Protein AF-A0A4R2MYS2-F1 (afdb_monomer_lite)

Organism: NCBI:txid109472

Secondary structure (DSSP, 8-state):
--------SSHHHHHHHHHHHHHHHHHHHHHHHH-TTPPPPPHHHHHHHHHHHHSTT-----

Radius of gyration: 14.57 Å; chains: 1; bounding box: 26×28×34 Å

Structure (mmCIF, N/CA/C/O backbone):
data_AF-A0A4R2MYS2-F1
#
_entry.id   AF-A0A4R2MYS2-F1
#
loop_
_atom_site.group_PDB
_atom_site.id
_atom_site.type_symbol
_atom_site.label_atom_id
_atom_site.label_alt_id
_atom_site.label_comp_id
_atom_site.label_asym_id
_atom_site.label_entity_id
_atom_site.label_seq_id
_atom_site.pdbx_PDB_ins_code
_atom_site.Cartn_x
_atom_site.Cartn_y
_atom_site.Cartn_z
_atom_site.occupancy
_atom_site.B_iso_or_equiv
_atom_site.auth_seq_id
_atom_site.auth_comp_id
_atom_site.auth_asym_id
_atom_site.auth_atom_id
_atom_site.pdbx_PDB_model_num
ATOM 1 N N . SER A 1 1 ? 13.581 12.187 12.707 1.00 74.19 1 SER A N 1
ATOM 2 C CA . SER A 1 1 ? 12.217 12.171 12.147 1.00 74.19 1 SER A CA 1
ATOM 3 C C . SER A 1 1 ? 12.282 12.530 10.676 1.00 74.19 1 SER A C 1
ATOM 5 O O . SER A 1 1 ? 12.907 13.536 10.368 1.00 74.19 1 SER A O 1
ATOM 7 N N . HIS A 1 2 ? 11.727 11.701 9.788 1.00 93.12 2 HIS A N 1
ATOM 8 C CA . HIS A 1 2 ? 11.679 11.933 8.335 1.00 93.12 2 HIS A CA 1
ATOM 9 C C . HIS A 1 2 ? 10.355 11.379 7.762 1.00 93.12 2 HIS A C 1
ATOM 11 O O . HIS A 1 2 ? 9.520 10.912 8.536 1.00 93.12 2 HIS A O 1
ATOM 17 N N . GLY A 1 3 ? 10.156 11.475 6.445 1.00 93.06 3 GLY A N 1
ATOM 18 C CA . GLY A 1 3 ? 8.946 11.073 5.730 1.00 93.06 3 GLY A CA 1
ATOM 19 C C . GLY A 1 3 ? 9.047 9.695 5.062 1.00 93.06 3 GLY A C 1
ATOM 20 O O . GLY A 1 3 ? 10.039 8.983 5.248 1.00 93.06 3 GLY A O 1
ATOM 21 N N . PRO A 1 4 ? 8.007 9.308 4.304 1.00 96.75 4 PRO A N 1
ATOM 22 C CA . PRO A 1 4 ? 7.938 8.008 3.655 1.00 96.75 4 PRO A CA 1
ATOM 23 C C . PRO A 1 4 ? 8.893 7.908 2.462 1.00 96.75 4 PRO A C 1
ATOM 25 O O . PRO A 1 4 ? 9.184 8.888 1.781 1.00 96.75 4 PRO A O 1
ATOM 28 N N . PHE A 1 5 ? 9.314 6.679 2.177 1.00 97.88 5 PHE A N 1
ATOM 29 C CA . PHE A 1 5 ? 9.972 6.302 0.932 1.00 97.88 5 PHE A CA 1
ATOM 30 C C . PHE A 1 5 ? 9.112 5.250 0.234 1.00 97.88 5 PHE A C 1
ATOM 32 O O . PHE A 1 5 ? 8.548 4.376 0.891 1.00 97.88 5 PHE A O 1
ATOM 39 N N . SER A 1 6 ? 9.017 5.337 -1.089 1.00 98.12 6 SER A N 1
ATOM 40 C CA . SER A 1 6 ? 8.294 4.385 -1.932 1.00 98.12 6 SER A CA 1
ATOM 41 C C . SER A 1 6 ? 9.123 4.041 -3.167 1.00 98.12 6 SER A C 1
ATOM 43 O O . SER A 1 6 ? 10.073 4.742 -3.521 1.00 98.12 6 SER A O 1
ATOM 45 N N . TRP A 1 7 ? 8.786 2.920 -3.790 1.00 98.19 7 TRP A N 1
ATOM 46 C CA . TRP A 1 7 ? 9.464 2.372 -4.958 1.00 98.19 7 TRP A CA 1
ATOM 47 C C . TRP A 1 7 ? 8.452 1.632 -5.829 1.00 98.19 7 TRP A C 1
ATOM 49 O O . TRP A 1 7 ? 7.357 1.291 -5.379 1.00 98.19 7 TRP A O 1
ATOM 59 N N . GLY A 1 8 ? 8.819 1.385 -7.081 1.00 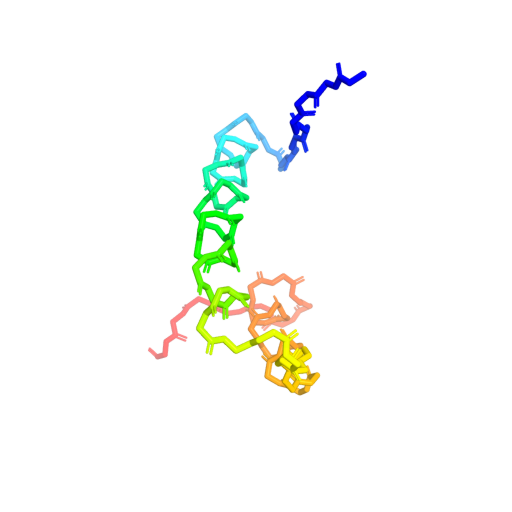96.88 8 GLY A N 1
ATOM 60 C CA . GLY A 1 8 ? 8.005 0.688 -8.070 1.00 96.88 8 GLY A CA 1
ATOM 61 C C . GLY A 1 8 ? 8.884 0.102 -9.168 1.00 96.88 8 GLY A C 1
ATOM 62 O O . GLY A 1 8 ? 10.103 0.274 -9.151 1.00 96.88 8 GLY A O 1
ATOM 63 N N . THR A 1 9 ? 8.276 -0.612 -10.111 1.00 97.00 9 THR A N 1
ATOM 64 C CA . THR A 1 9 ? 8.995 -1.201 -11.258 1.00 97.00 9 THR A CA 1
ATOM 65 C C . THR A 1 9 ? 9.553 -0.153 -12.221 1.00 97.00 9 THR A C 1
ATOM 67 O O . THR A 1 9 ? 10.505 -0.426 -12.946 1.00 97.00 9 THR A O 1
ATOM 70 N N . ASP A 1 10 ? 8.972 1.043 -12.204 1.00 98.00 10 ASP A N 1
ATOM 71 C CA . ASP A 1 10 ? 9.383 2.235 -12.935 1.00 98.00 10 ASP A CA 1
ATOM 72 C C . ASP A 1 10 ? 8.971 3.494 -12.142 1.00 98.00 10 ASP A C 1
ATOM 74 O O . ASP A 1 10 ? 8.416 3.402 -11.040 1.00 98.00 10 ASP A O 1
ATOM 78 N N . ALA A 1 11 ? 9.281 4.676 -12.680 1.00 98.19 11 ALA A N 1
ATOM 79 C CA . ALA A 1 11 ? 9.010 5.948 -12.014 1.00 98.19 11 ALA A CA 1
ATOM 80 C C . ALA A 1 11 ? 7.508 6.208 -11.799 1.00 98.19 11 AL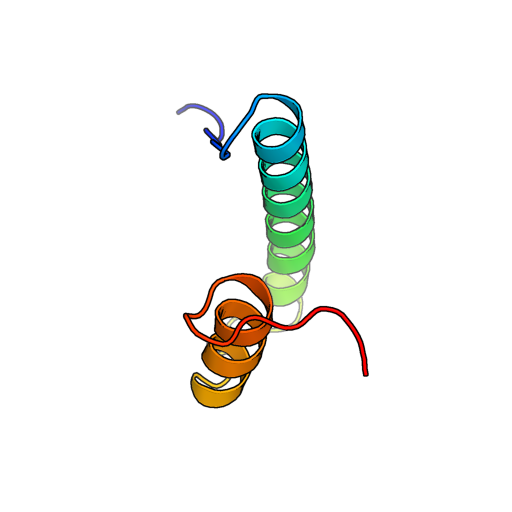A A C 1
ATOM 82 O O . ALA A 1 11 ? 7.129 6.695 -10.735 1.00 98.19 11 ALA A O 1
ATOM 83 N N . ASP A 1 12 ? 6.658 5.863 -12.769 1.00 98.12 12 ASP A N 1
ATOM 84 C CA . ASP A 1 12 ? 5.210 6.066 -12.666 1.00 98.12 12 ASP A CA 1
ATOM 85 C C . ASP A 1 12 ? 4.609 5.136 -11.604 1.00 98.12 12 ASP A C 1
ATOM 87 O O . ASP A 1 12 ? 3.876 5.572 -10.716 1.00 98.12 12 ASP A O 1
ATOM 91 N N . ASN A 1 13 ? 5.027 3.867 -11.595 1.00 97.62 13 ASN A N 1
ATOM 92 C CA . ASN A 1 13 ? 4.610 2.906 -10.585 1.00 97.62 13 ASN A CA 1
ATOM 93 C C . ASN A 1 13 ? 5.093 3.288 -9.176 1.00 97.62 13 ASN A C 1
ATOM 95 O O . ASN A 1 13 ? 4.360 3.094 -8.205 1.00 97.62 13 ASN A O 1
ATOM 99 N N . ALA A 1 14 ? 6.292 3.864 -9.044 1.00 98.31 14 ALA A N 1
ATOM 100 C CA . ALA A 1 14 ? 6.779 4.375 -7.765 1.00 98.31 14 ALA A CA 1
ATOM 101 C C . ALA A 1 14 ? 5.904 5.529 -7.249 1.00 98.31 14 ALA A C 1
ATOM 103 O O . ALA A 1 14 ? 5.519 5.526 -6.079 1.00 98.31 14 ALA A O 1
ATOM 104 N N . VAL A 1 15 ? 5.524 6.469 -8.122 1.00 98.06 15 VAL A N 1
ATOM 105 C CA . VAL A 1 15 ? 4.602 7.565 -7.779 1.00 98.06 15 VAL A CA 1
ATOM 106 C C . VAL A 1 15 ? 3.220 7.025 -7.411 1.00 98.06 15 VAL A C 1
ATOM 108 O O . VAL A 1 15 ? 2.657 7.439 -6.398 1.00 98.06 15 VAL A O 1
ATOM 111 N N . HIS A 1 16 ? 2.693 6.056 -8.164 1.00 97.88 16 HIS A N 1
ATOM 112 C CA . HIS A 1 16 ? 1.433 5.393 -7.830 1.00 97.88 16 HIS A CA 1
ATOM 113 C C . HIS A 1 16 ? 1.470 4.782 -6.421 1.00 97.88 16 HIS A C 1
ATOM 115 O O . HIS A 1 16 ? 0.569 5.025 -5.617 1.00 97.88 16 HIS A O 1
ATOM 121 N N . ASN A 1 17 ? 2.534 4.044 -6.087 1.00 97.88 17 ASN A N 1
ATOM 122 C CA . ASN A 1 17 ? 2.700 3.453 -4.760 1.00 97.88 17 ASN A CA 1
ATOM 123 C C . ASN A 1 17 ? 2.846 4.522 -3.663 1.00 97.88 17 ASN A C 1
ATOM 125 O O . ASN A 1 17 ? 2.327 4.326 -2.565 1.00 97.88 17 ASN A O 1
ATOM 129 N N . ALA A 1 18 ? 3.501 5.654 -3.948 1.00 98.44 18 ALA A N 1
ATOM 130 C CA . ALA A 1 18 ? 3.604 6.786 -3.024 1.00 98.44 18 ALA A CA 1
ATOM 131 C C . ALA A 1 18 ? 2.227 7.368 -2.671 1.00 98.44 18 ALA A C 1
ATOM 133 O O . ALA A 1 18 ? 1.929 7.573 -1.496 1.00 98.44 18 ALA A O 1
ATOM 134 N N . VAL A 1 19 ? 1.379 7.590 -3.681 1.00 98.38 19 VAL A N 1
ATOM 135 C CA . VAL A 1 19 ? 0.016 8.109 -3.489 1.00 98.38 19 VAL A CA 1
ATOM 136 C C . VAL A 1 19 ? -0.826 7.108 -2.705 1.00 98.38 19 VAL A C 1
ATOM 138 O O . VAL A 1 19 ? -1.459 7.478 -1.723 1.00 98.38 19 VAL A O 1
ATOM 141 N N . VAL A 1 20 ? -0.784 5.822 -3.070 1.00 98.00 20 VAL A N 1
ATOM 142 C CA . VAL A 1 20 ? -1.514 4.779 -2.332 1.00 98.00 20 VAL A CA 1
ATOM 143 C C . VAL A 1 20 ? -1.068 4.713 -0.869 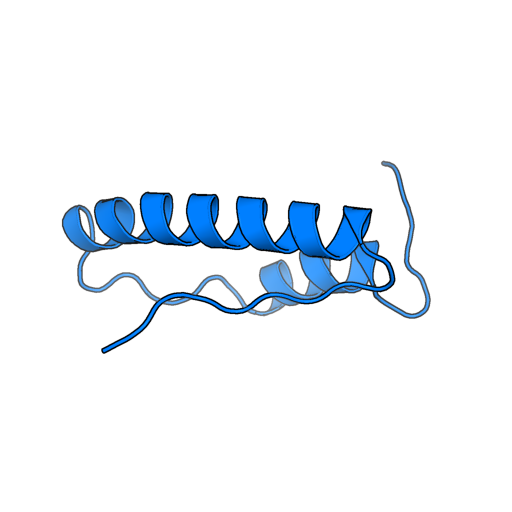1.00 98.00 20 VAL A C 1
ATOM 145 O O . VAL A 1 20 ? -1.920 4.558 0.003 1.00 98.00 20 VAL A O 1
ATOM 148 N N . LEU A 1 21 ? 0.235 4.846 -0.586 1.00 98.38 21 LEU A N 1
ATOM 149 C CA . LEU A 1 21 ? 0.766 4.862 0.780 1.00 98.38 21 LEU A CA 1
ATOM 150 C C . LEU A 1 21 ? 0.200 6.028 1.607 1.00 98.38 21 LEU A C 1
ATOM 152 O O . LEU A 1 21 ? -0.164 5.824 2.765 1.00 98.38 21 LEU A O 1
ATOM 156 N N . GLU A 1 22 ? 0.098 7.219 1.019 1.00 98.44 22 GLU A N 1
ATOM 157 C CA . GLU A 1 22 ? -0.493 8.384 1.685 1.00 98.44 22 GLU A CA 1
ATOM 158 C C . GLU A 1 22 ? -1.988 8.174 1.963 1.00 98.44 22 GLU A C 1
ATOM 160 O O . GLU A 1 22 ? -2.443 8.357 3.094 1.00 98.44 22 GLU A O 1
ATOM 165 N N . GLU A 1 23 ? -2.746 7.691 0.976 1.00 98.56 23 GLU A N 1
ATOM 166 C CA . GLU A 1 23 ? -4.187 7.446 1.120 1.00 98.56 23 GLU A CA 1
ATOM 167 C C . GLU A 1 23 ? -4.493 6.431 2.232 1.00 98.56 23 GLU A C 1
ATOM 169 O O . GLU A 1 23 ? -5.369 6.650 3.075 1.00 98.56 23 GLU A O 1
ATOM 174 N N . ILE A 1 24 ? -3.747 5.319 2.296 1.00 97.69 24 ILE A N 1
ATOM 175 C CA . ILE A 1 24 ? -3.945 4.335 3.370 1.00 97.69 24 ILE A CA 1
ATOM 176 C C . ILE A 1 24 ? -3.499 4.873 4.732 1.00 97.69 24 ILE A C 1
ATOM 178 O O . ILE A 1 24 ? -4.121 4.529 5.738 1.00 97.69 24 ILE A O 1
ATOM 182 N N . ALA A 1 25 ? -2.466 5.720 4.796 1.00 98.00 25 ALA A N 1
ATOM 183 C CA . ALA A 1 25 ? -2.033 6.346 6.042 1.00 98.00 25 ALA A CA 1
ATOM 184 C C . ALA A 1 25 ? -3.106 7.306 6.579 1.00 98.00 25 ALA A C 1
ATOM 186 O O . ALA A 1 25 ? -3.466 7.221 7.759 1.00 98.00 25 ALA A O 1
ATOM 187 N N . TYR A 1 26 ? -3.674 8.141 5.705 1.00 98.31 26 TYR A N 1
ATOM 188 C CA . TYR A 1 26 ? -4.780 9.040 6.024 1.00 98.31 26 TYR A CA 1
ATOM 189 C C . TYR A 1 26 ? -6.006 8.262 6.517 1.00 98.31 26 TYR A C 1
ATOM 191 O O . TYR A 1 26 ? -6.490 8.500 7.625 1.00 98.31 26 TYR A O 1
ATOM 199 N N . MET A 1 27 ? -6.473 7.261 5.761 1.00 98.25 27 MET A N 1
ATOM 200 C CA . MET A 1 27 ? -7.619 6.436 6.170 1.00 98.25 27 MET A CA 1
ATOM 201 C C . MET A 1 27 ? -7.368 5.700 7.492 1.00 98.25 27 MET A C 1
ATOM 203 O O . MET A 1 27 ? -8.270 5.596 8.331 1.00 98.25 27 MET A O 1
ATOM 207 N N . ASN A 1 28 ? -6.149 5.199 7.713 1.00 97.31 28 ASN A N 1
ATOM 208 C CA . ASN A 1 28 ? -5.796 4.494 8.940 1.00 97.31 28 ASN A CA 1
ATOM 209 C C . ASN A 1 28 ? -5.816 5.422 10.165 1.00 97.31 28 ASN A C 1
ATOM 211 O O . ASN A 1 28 ? -6.248 4.993 11.235 1.00 97.31 28 ASN A O 1
ATOM 215 N N . LEU A 1 29 ? -5.420 6.693 10.022 1.00 98.00 29 LEU A N 1
ATOM 216 C CA . LEU A 1 29 ? -5.500 7.677 11.107 1.00 98.00 29 LEU A CA 1
ATOM 217 C C . LEU A 1 29 ? -6.931 7.781 11.657 1.00 98.00 29 LEU A C 1
ATOM 219 O O . LEU A 1 29 ? -7.144 7.594 12.858 1.00 98.00 29 LEU A O 1
ATOM 223 N N . PHE A 1 30 ? -7.919 7.996 10.786 1.00 98.19 30 PHE A N 1
ATOM 224 C CA . PHE A 1 30 ? -9.325 8.093 11.199 1.00 98.19 30 PHE A CA 1
ATOM 225 C C . PHE A 1 30 ? -9.901 6.747 11.634 1.00 98.19 30 PHE A C 1
ATOM 227 O O . PHE A 1 30 ? -10.648 6.677 12.608 1.00 98.19 30 PHE A O 1
ATOM 234 N N . THR A 1 31 ? -9.511 5.654 10.978 1.00 98.00 31 THR A N 1
ATOM 235 C CA . THR A 1 31 ? -9.934 4.304 11.373 1.00 98.00 31 THR A CA 1
ATOM 236 C C . THR A 1 31 ? -9.525 3.997 12.815 1.00 98.00 31 THR A C 1
ATOM 238 O O . THR A 1 31 ? -10.335 3.495 13.596 1.00 98.00 31 THR A O 1
ATOM 241 N N . ARG A 1 32 ? -8.294 4.354 13.206 1.00 97.19 32 ARG A N 1
ATOM 242 C CA . ARG A 1 32 ? -7.810 4.175 14.581 1.00 97.19 32 ARG A CA 1
ATOM 243 C C . ARG A 1 32 ? -8.491 5.105 15.579 1.00 97.19 32 ARG A C 1
ATOM 245 O O . ARG A 1 32 ? -8.698 4.687 16.714 1.00 97.19 32 ARG A O 1
ATOM 252 N N . GLN A 1 33 ? -8.856 6.323 15.176 1.00 97.81 33 GLN A N 1
ATOM 253 C CA . GLN A 1 33 ? -9.657 7.219 16.018 1.00 97.81 33 GLN A CA 1
ATOM 254 C C . GLN A 1 33 ? -11.051 6.638 16.290 1.00 97.81 33 GLN A C 1
ATOM 256 O O . GLN A 1 33 ? -11.512 6.665 17.427 1.00 97.81 33 GLN A O 1
ATOM 261 N N . LEU A 1 34 ? -11.699 6.071 15.268 1.00 98.06 34 LEU A N 1
ATOM 262 C CA . LEU A 1 34 ? -13.032 5.475 15.389 1.00 98.06 34 LEU A CA 1
ATOM 263 C C . LEU A 1 34 ? -13.013 4.144 16.152 1.00 98.06 34 LEU A C 1
ATOM 265 O O . LEU A 1 34 ? -13.939 3.845 16.905 1.00 98.06 34 LEU A O 1
ATOM 269 N N . ARG A 1 35 ? -11.972 3.325 15.960 1.00 97.69 35 ARG A N 1
ATOM 270 C CA . ARG A 1 35 ? -11.845 2.009 16.598 1.00 97.69 35 ARG A CA 1
ATOM 271 C C . ARG A 1 35 ? -10.390 1.715 16.996 1.00 97.69 35 ARG A C 1
ATOM 273 O O . ARG A 1 35 ? -9.681 1.026 16.261 1.00 97.69 35 ARG A O 1
ATOM 280 N N . PRO A 1 36 ? -9.957 2.137 18.199 1.00 96.50 36 PRO A N 1
ATOM 281 C CA . PRO A 1 36 ? -8.566 1.991 18.648 1.00 96.50 36 PRO A CA 1
ATOM 282 C C . PRO A 1 36 ? -8.054 0.545 18.708 1.00 96.50 36 PRO A C 1
ATOM 284 O O . PRO A 1 36 ? -6.866 0.309 18.503 1.00 96.50 36 PRO A O 1
ATOM 287 N N . ASN A 1 37 ? -8.957 -0.414 18.948 1.00 96.75 37 ASN A N 1
ATOM 288 C CA . ASN A 1 37 ? -8.653 -1.844 19.091 1.00 96.75 37 ASN A CA 1
ATOM 289 C C . ASN A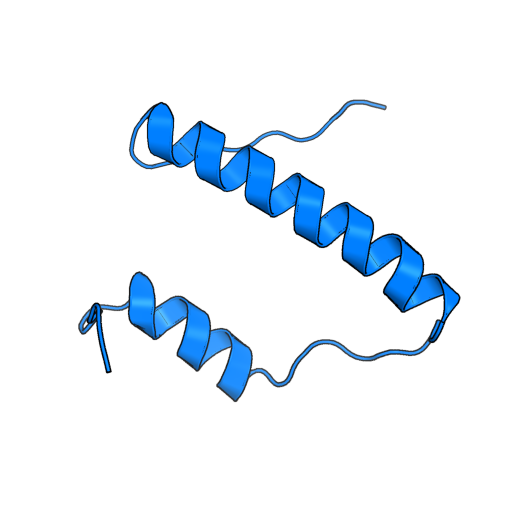 1 37 ? -8.965 -2.661 17.821 1.00 96.75 37 ASN A C 1
ATOM 291 O O . ASN A 1 37 ? -9.158 -3.879 17.898 1.00 96.75 37 ASN A O 1
ATOM 295 N N . LEU A 1 38 ? -9.103 -2.003 16.663 1.00 96.94 38 LEU A N 1
ATOM 296 C CA . LEU A 1 38 ? -9.339 -2.695 15.399 1.00 96.94 38 LEU A CA 1
ATOM 297 C C . LEU A 1 38 ? -8.168 -3.640 15.094 1.00 96.94 38 LEU A C 1
ATOM 299 O O . LEU A 1 38 ? -7.005 -3.252 15.173 1.00 96.94 38 LEU A O 1
ATOM 303 N N . GLN A 1 39 ? -8.497 -4.884 14.756 1.00 96.56 39 GLN A N 1
ATOM 304 C CA . GLN A 1 39 ? -7.516 -5.883 14.344 1.00 96.56 39 GLN A CA 1
ATOM 305 C C . GLN A 1 39 ? -7.177 -5.723 12.853 1.00 96.56 39 GLN A C 1
ATOM 307 O O . GLN A 1 39 ? -7.979 -5.143 12.115 1.00 96.56 39 GLN A O 1
ATOM 312 N N . PRO A 1 40 ? -6.028 -6.244 12.389 1.00 95.69 40 PRO A N 1
ATOM 313 C CA . PRO A 1 40 ? -5.707 -6.286 10.966 1.00 95.69 40 PRO A CA 1
ATOM 314 C C . PRO A 1 40 ? -6.816 -6.938 10.125 1.00 95.69 40 PRO A C 1
ATOM 316 O O . PRO A 1 40 ? -7.636 -7.712 10.627 1.00 95.69 40 PRO A O 1
ATOM 319 N N . MET A 1 41 ? -6.825 -6.638 8.825 1.00 96.31 41 MET A N 1
ATOM 320 C CA . MET A 1 41 ? -7.705 -7.314 7.868 1.00 96.31 41 MET A CA 1
ATOM 321 C C . MET A 1 41 ? -7.455 -8.831 7.879 1.00 96.31 41 MET A C 1
ATOM 323 O O . MET A 1 41 ? -6.345 -9.285 8.145 1.00 96.31 41 MET A O 1
ATOM 327 N N . GLN A 1 42 ? -8.491 -9.610 7.562 1.00 98.00 42 GLN A N 1
ATOM 328 C CA . GLN A 1 42 ? -8.384 -11.059 7.377 1.00 98.00 42 GLN A CA 1
ATOM 329 C C . GLN A 1 42 ? -7.269 -11.403 6.377 1.00 98.00 42 GLN A C 1
ATOM 331 O O . GLN A 1 42 ? -7.237 -10.846 5.277 1.00 98.00 42 GLN A O 1
ATOM 336 N N . GLN A 1 43 ? -6.397 -12.344 6.747 1.00 97.19 43 GLN A N 1
ATOM 337 C CA . GLN A 1 43 ? -5.244 -12.733 5.930 1.00 97.19 43 GLN A CA 1
ATOM 338 C C . GLN A 1 43 ? -5.669 -13.234 4.542 1.00 97.19 43 GLN A C 1
ATOM 340 O O . GLN A 1 43 ? -5.147 -12.758 3.540 1.00 97.19 43 GLN A O 1
ATOM 345 N N . ASP A 1 44 ? -6.697 -14.085 4.471 1.00 96.69 44 ASP A N 1
ATOM 346 C CA . ASP A 1 44 ? -7.219 -14.617 3.205 1.00 96.69 44 ASP A CA 1
ATOM 347 C C . ASP A 1 44 ? -7.654 -13.509 2.235 1.00 96.69 44 ASP A C 1
ATOM 349 O O . ASP A 1 44 ? -7.474 -13.614 1.020 1.00 96.69 44 ASP A O 1
ATOM 353 N N . LEU A 1 45 ? -8.225 -12.422 2.765 1.00 96.44 45 LEU A N 1
ATOM 354 C CA . LEU A 1 45 ? -8.652 -11.283 1.961 1.00 96.44 45 LEU A CA 1
ATOM 355 C C . LEU A 1 45 ? -7.442 -10.476 1.476 1.00 96.44 45 LEU A C 1
ATOM 357 O O . LEU A 1 45 ? -7.378 -10.129 0.296 1.00 96.44 45 LEU A O 1
ATOM 361 N N . LEU A 1 46 ? -6.472 -10.222 2.357 1.00 95.75 46 LEU A N 1
ATOM 362 C CA . LEU A 1 46 ? -5.229 -9.534 2.010 1.00 95.75 46 LEU A CA 1
ATOM 363 C C . LEU A 1 46 ? -4.477 -10.281 0.897 1.00 95.75 46 LEU A C 1
ATOM 365 O O . LEU A 1 46 ? -4.152 -9.685 -0.135 1.00 95.75 46 LEU A O 1
ATOM 369 N N . ASP A 1 47 ? -4.291 -11.590 1.068 1.00 94.81 47 ASP A N 1
ATOM 370 C CA . ASP A 1 47 ? -3.614 -12.457 0.105 1.00 94.81 47 ASP A CA 1
ATOM 371 C C . ASP A 1 47 ? -4.365 -12.485 -1.221 1.00 94.81 47 ASP A C 1
ATOM 373 O O . ASP A 1 47 ? -3.766 -12.284 -2.278 1.00 94.81 47 ASP A O 1
ATOM 377 N N . LYS A 1 48 ? -5.695 -12.637 -1.185 1.00 93.25 48 LYS A N 1
ATOM 378 C CA . LYS A 1 48 ? -6.526 -12.588 -2.392 1.00 93.25 48 LYS A CA 1
ATOM 379 C C . LYS A 1 48 ? -6.330 -11.283 -3.164 1.00 93.25 48 LYS A C 1
ATOM 381 O O . LYS A 1 48 ? -6.182 -11.322 -4.384 1.00 93.25 48 LYS A O 1
ATOM 386 N N . HIS A 1 49 ? -6.326 -10.130 -2.495 1.00 94.19 49 HIS A N 1
ATOM 387 C CA . HIS A 1 49 ? -6.170 -8.836 -3.164 1.00 94.19 49 HIS A CA 1
ATOM 388 C C . HIS A 1 49 ? -4.762 -8.618 -3.724 1.00 94.19 49 HIS A C 1
ATOM 390 O O . HIS A 1 49 ? -4.632 -8.127 -4.850 1.00 94.19 49 HIS A O 1
ATOM 396 N N . TYR A 1 50 ? -3.729 -8.988 -2.966 1.00 93.94 50 TYR A N 1
ATOM 397 C CA . TYR A 1 50 ? -2.342 -8.832 -3.390 1.00 93.94 50 TYR A CA 1
ATOM 398 C C . TYR A 1 50 ? -1.990 -9.799 -4.528 1.00 93.94 50 TYR A C 1
ATOM 400 O O . TYR A 1 50 ? -1.572 -9.375 -5.609 1.00 93.94 50 TYR A O 1
ATOM 408 N N . LEU A 1 51 ? -2.240 -11.097 -4.332 1.00 93.19 51 LEU A N 1
ATOM 409 C CA . LEU A 1 51 ? -1.902 -12.148 -5.294 1.00 93.19 51 LEU A CA 1
ATOM 410 C C . LEU A 1 51 ? -2.713 -12.043 -6.588 1.00 93.19 51 LEU A C 1
ATOM 412 O O . LEU A 1 51 ? -2.211 -12.434 -7.640 1.00 93.19 51 LEU A O 1
ATOM 416 N N . ARG A 1 52 ? -3.918 -11.456 -6.562 1.00 92.44 52 ARG A N 1
ATOM 417 C CA . ARG A 1 52 ? -4.674 -11.162 -7.793 1.00 92.44 52 ARG A CA 1
ATOM 418 C C . ARG A 1 52 ? -3.890 -10.267 -8.756 1.00 92.44 52 ARG A C 1
ATOM 420 O O . ARG A 1 52 ? -3.989 -10.459 -9.961 1.00 92.44 52 ARG A O 1
ATOM 427 N N . LYS A 1 53 ? -3.138 -9.289 -8.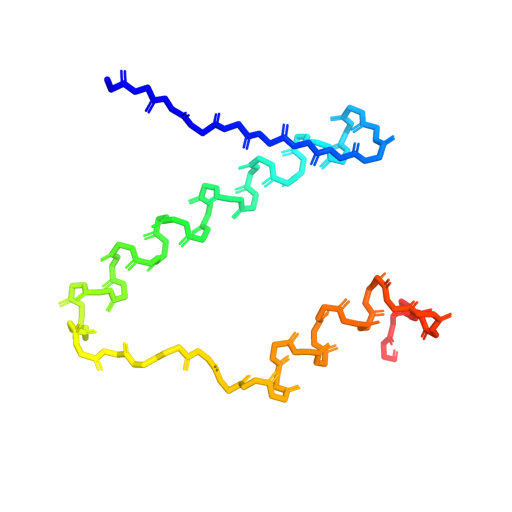239 1.00 89.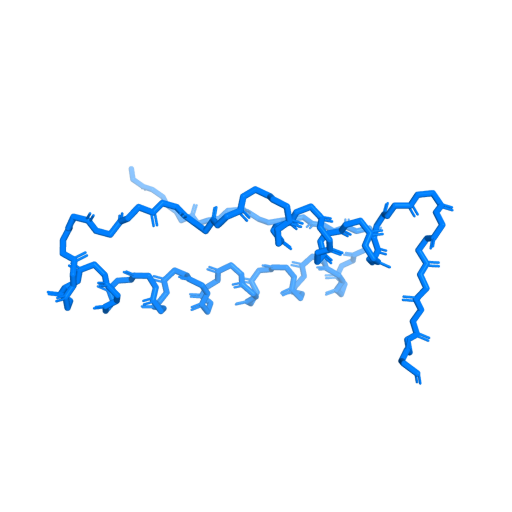12 53 LYS A N 1
ATOM 428 C CA . LYS A 1 53 ? -2.383 -8.322 -9.056 1.00 89.12 53 LYS A CA 1
ATOM 429 C C . LYS A 1 53 ? -0.917 -8.714 -9.257 1.00 89.12 53 LYS A C 1
ATOM 431 O O . LYS A 1 53 ? -0.355 -8.393 -10.296 1.00 89.12 53 LYS A O 1
ATOM 436 N N . HIS A 1 54 ? -0.308 -9.378 -8.273 1.00 90.06 54 HIS A N 1
ATOM 437 C CA . HIS A 1 54 ? 1.143 -9.611 -8.226 1.00 90.06 54 HIS A CA 1
ATOM 438 C C . HIS A 1 54 ? 1.541 -11.093 -8.122 1.00 90.06 54 HIS A C 1
ATOM 440 O O . HIS A 1 54 ? 2.726 -11.411 -8.068 1.00 90.06 54 HIS A O 1
ATOM 446 N N . GLY A 1 55 ? 0.576 -12.013 -8.059 1.00 83.75 55 GLY A N 1
ATOM 447 C CA . GLY A 1 55 ? 0.838 -13.449 -7.982 1.00 83.75 55 GLY A CA 1
ATOM 448 C C . GLY A 1 55 ? 1.212 -14.065 -9.333 1.00 83.75 55 GLY A C 1
ATOM 449 O O . GLY A 1 55 ? 1.005 -13.480 -10.391 1.00 83.75 55 GLY A O 1
ATOM 450 N N . LYS A 1 56 ? 1.706 -15.309 -9.305 1.00 81.31 56 LYS A N 1
ATOM 451 C CA . LYS A 1 56 ? 2.089 -16.071 -10.512 1.00 81.31 56 LYS A CA 1
ATOM 452 C C . LYS A 1 56 ? 0.959 -16.190 -11.549 1.00 81.31 56 LYS A C 1
ATOM 454 O O . LYS A 1 56 ? 1.234 -16.231 -12.741 1.00 81.31 56 LYS A O 1
ATOM 459 N N . ASN A 1 57 ? -0.290 -16.225 -11.083 1.00 79.50 57 ASN A N 1
ATOM 460 C CA . ASN A 1 57 ? -1.497 -16.283 -11.910 1.00 79.50 57 ASN A CA 1
ATOM 461 C C . ASN A 1 57 ? -2.260 -14.946 -11.875 1.00 79.50 57 ASN A C 1
ATOM 463 O O . ASN A 1 57 ? -3.490 -14.949 -11.842 1.00 79.50 57 ASN A O 1
ATOM 467 N N . ALA A 1 58 ? -1.548 -13.816 -11.772 1.00 79.44 58 ALA A N 1
ATOM 468 C CA . ALA A 1 58 ? -2.170 -12.498 -11.728 1.00 79.44 58 ALA A CA 1
ATOM 469 C C . ALA A 1 58 ? -3.088 -12.295 -12.939 1.00 79.44 58 ALA A C 1
ATOM 471 O O . ALA A 1 58 ? -2.728 -12.611 -14.073 1.00 79.44 58 ALA A O 1
ATOM 472 N N . TYR A 1 59 ? -4.278 -11.762 -12.687 1.00 73.25 59 TYR A N 1
ATOM 473 C CA . TYR A 1 59 ? -5.272 -11.492 -13.716 1.00 73.25 59 TYR A CA 1
ATOM 474 C C . TYR A 1 59 ? -5.892 -10.115 -13.480 1.00 73.25 59 TYR A C 1
ATOM 476 O O . TYR A 1 59 ? -6.127 -9.697 -12.342 1.00 73.25 59 TYR A O 1
ATOM 484 N N . TYR A 1 60 ? -6.140 -9.394 -14.573 1.00 56.84 60 TYR A N 1
ATOM 485 C CA . TYR A 1 60 ? -6.772 -8.080 -14.550 1.00 56.84 60 TYR A CA 1
ATOM 486 C C . TYR A 1 60 ? -8.183 -8.204 -15.132 1.00 56.84 60 TYR A C 1
ATOM 488 O O . TYR A 1 60 ? -8.333 -8.494 -16.314 1.00 56.84 60 TYR A O 1
ATOM 496 N N . GLY A 1 61 ? -9.205 -8.015 -14.292 1.00 58.38 61 GLY A N 1
ATOM 497 C CA . GLY A 1 61 ? -10.619 -8.114 -14.678 1.00 58.38 61 GLY A CA 1
ATOM 498 C C . GLY A 1 61 ? -11.408 -9.133 -13.851 1.00 58.38 61 GLY A C 1
ATOM 499 O O . GLY A 1 61 ? -10.859 -10.133 -13.389 1.00 58.38 61 GLY A O 1
ATOM 500 N N . GLN A 1 62 ? -12.685 -8.826 -13.618 1.00 50.66 62 GLN A N 1
ATOM 501 C CA . GLN A 1 62 ? -13.728 -9.830 -13.397 1.00 50.66 62 GLN A CA 1
ATOM 502 C C . GLN A 1 62 ? -14.363 -10.136 -14.749 1.00 50.66 62 GLN A C 1
ATOM 504 O O . GLN A 1 62 ? -14.468 -9.174 -15.545 1.00 50.66 62 GLN A O 1
#

pLDDT: mean 92.92, std 10.31, range [50.66, 98.56]

Sequence (62 aa):
SHGPFSWGTDADNAVHNAVVLEEIAYMNLFTRQLRPNLQPMQQDLLDKHYLRKHGKNAYYGQ

InterPro domains:
  IPR001303 Class II aldolase/adducin N-terminal [PF00596] (2-28)
  IPR036409 Class II aldolase/adducin N-terminal domain superfamily [G3DSA:3.40.225.10] (1-62)
  IPR036409 Class II aldolase/adducin N-terminal domain superfamily [SSF53639] (1-54)

Foldseek 3Di:
DDDDAFDDPDPVRRVVRVVVVVVVVVVVVVVCVVPVPDDDDDPVVVCCVCCCCVNPPNDDDD